Protein AF-A0A1E1W1R0-F1 (afdb_monomer_lite)

Secondary structure (DSSP, 8-state):
-----------TT--HHHHHHHHHHHHHHHHHHH---HHHHHHHHHHHHHHHHHHHHHHHHHHHHHHHTSS-HHHHHHHHHHHHHTTS---------EEETTEEE-SS----

pLDDT: mean 80.45, std 17.27, range [37.25, 97.12]

Radius of gyration: 24.6 Å; chains: 1; bounding box: 54×44×67 Å

Organism: Pectinophora gossypiella (NCBI:txid13191)

Structure (mmCIF, N/CA/C/O backbone):
data_AF-A0A1E1W1R0-F1
#
_entry.id   AF-A0A1E1W1R0-F1
#
loop_
_atom_site.group_PDB
_atom_site.id
_atom_site.type_symbol
_atom_site.label_atom_id
_atom_site.label_alt_id
_atom_site.label_comp_id
_atom_site.label_asym_id
_atom_site.label_entity_id
_atom_site.label_seq_id
_atom_site.pdbx_PDB_ins_code
_atom_site.Cartn_x
_atom_site.Cartn_y
_atom_site.Cartn_z
_atom_site.occupancy
_atom_site.B_iso_or_equiv
_atom_site.auth_seq_id
_atom_site.auth_comp_id
_atom_site.auth_asym_id
_atom_site.auth_atom_id
_atom_site.pdbx_PDB_model_num
ATOM 1 N N . VAL A 1 1 ? -23.356 17.085 -29.731 1.00 47.75 1 VAL A N 1
ATOM 2 C CA . VAL A 1 1 ? -21.964 17.151 -29.213 1.00 47.75 1 VAL A CA 1
ATOM 3 C C . VAL A 1 1 ? -21.647 15.863 -28.453 1.00 47.75 1 VAL A C 1
ATOM 5 O O . VAL A 1 1 ? -22.303 15.592 -27.458 1.00 47.75 1 VAL A O 1
ATOM 8 N N . LYS A 1 2 ? -20.712 15.019 -28.924 1.00 45.69 2 LYS A N 1
ATOM 9 C CA . LYS A 1 2 ? -20.295 13.795 -28.205 1.00 45.69 2 LYS A CA 1
ATOM 10 C C . LYS A 1 2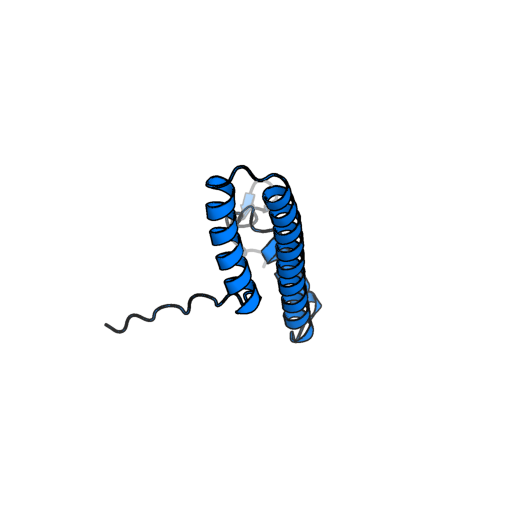 ? -19.177 14.143 -27.219 1.00 45.69 2 LYS A C 1
ATOM 12 O O . LYS A 1 2 ? -18.035 14.337 -27.626 1.00 45.69 2 LYS A O 1
ATOM 17 N N . ILE A 1 3 ? -19.493 14.221 -25.929 1.00 56.38 3 ILE A N 1
ATOM 18 C CA . ILE A 1 3 ? -18.500 14.461 -24.875 1.00 56.38 3 ILE A CA 1
ATOM 19 C C . ILE A 1 3 ? -17.728 13.152 -24.641 1.00 56.38 3 ILE A C 1
ATOM 21 O O . ILE A 1 3 ? -18.247 12.206 -24.051 1.00 56.38 3 ILE A O 1
ATOM 25 N N . LYS A 1 4 ? -16.480 13.070 -25.121 1.00 52.12 4 LYS A N 1
ATOM 26 C CA . LYS A 1 4 ? -15.562 11.971 -24.780 1.00 52.12 4 LYS A CA 1
ATOM 27 C C . LYS A 1 4 ? -15.073 12.167 -23.346 1.00 52.12 4 LYS A C 1
ATOM 29 O O . LYS A 1 4 ? -14.102 12.879 -23.101 1.00 52.12 4 LYS A O 1
ATOM 34 N N . ILE A 1 5 ? -15.739 11.526 -22.391 1.00 60.41 5 ILE A N 1
ATOM 35 C CA . ILE A 1 5 ? -15.265 11.460 -21.007 1.00 60.41 5 ILE A CA 1
ATOM 36 C C . ILE A 1 5 ? -13.972 10.635 -21.011 1.00 60.41 5 ILE A C 1
ATOM 38 O O . ILE A 1 5 ? -13.990 9.436 -21.293 1.00 60.41 5 ILE A O 1
ATOM 42 N N . LYS A 1 6 ? -12.831 11.282 -20.743 1.00 52.94 6 LYS A N 1
ATOM 43 C CA . LYS A 1 6 ? -11.533 10.604 -20.593 1.00 52.94 6 LYS A CA 1
ATOM 44 C C . LYS A 1 6 ? -11.700 9.513 -19.524 1.00 52.94 6 LYS A C 1
ATOM 46 O O . LYS A 1 6 ? -12.133 9.847 -18.418 1.00 52.94 6 LYS A O 1
ATOM 51 N N . PRO A 1 7 ? -11.390 8.232 -19.802 1.00 49.19 7 PRO A N 1
ATOM 52 C CA . PRO A 1 7 ? -11.559 7.185 -18.809 1.00 49.19 7 PRO A CA 1
ATOM 53 C C . PRO A 1 7 ? -10.701 7.542 -17.600 1.00 49.19 7 PRO A C 1
ATOM 55 O O . PRO A 1 7 ? -9.484 7.698 -17.709 1.00 49.19 7 PRO A O 1
ATOM 58 N N . PHE A 1 8 ? -11.351 7.723 -16.450 1.00 51.97 8 PHE A N 1
ATOM 59 C CA . PHE A 1 8 ? -10.669 7.979 -15.192 1.00 51.97 8 PHE A CA 1
ATOM 60 C C . PHE A 1 8 ? -9.664 6.847 -15.002 1.00 51.97 8 PHE A C 1
ATOM 62 O O . PHE A 1 8 ? -10.075 5.690 -14.892 1.00 51.97 8 PHE A O 1
ATOM 69 N N . ASN A 1 9 ? -8.366 7.165 -15.059 1.00 55.69 9 ASN A N 1
ATOM 70 C CA . ASN A 1 9 ? -7.282 6.186 -15.034 1.00 55.69 9 ASN A CA 1
ATOM 71 C C . ASN A 1 9 ? -7.511 5.241 -13.848 1.00 55.69 9 ASN A C 1
ATOM 73 O O . ASN A 1 9 ? -7.300 5.613 -12.688 1.00 55.69 9 ASN A O 1
ATOM 77 N N . LYS A 1 10 ? -8.036 4.038 -14.122 1.00 62.16 10 LYS A N 1
ATOM 78 C CA . LYS A 1 10 ? -8.414 3.096 -13.070 1.00 62.16 10 LYS A CA 1
ATOM 79 C C . LYS A 1 10 ? -7.119 2.728 -12.362 1.00 62.16 10 LYS A C 1
ATOM 81 O O . LYS A 1 10 ? -6.238 2.110 -12.957 1.00 62.16 10 LYS A O 1
ATOM 86 N N . LYS A 1 11 ? -6.988 3.144 -11.096 1.00 69.69 11 LYS A N 1
ATOM 87 C CA . LYS A 1 11 ? -5.854 2.781 -10.239 1.00 69.69 11 LYS A CA 1
ATOM 88 C C . LYS A 1 11 ? -5.825 1.261 -10.159 1.00 69.69 11 LYS A C 1
ATOM 90 O O . LYS A 1 11 ? -6.605 0.656 -9.437 1.00 69.69 11 LYS A O 1
ATOM 95 N N . THR A 1 12 ? -4.956 0.654 -10.943 1.00 78.12 12 THR A N 1
ATOM 96 C CA . THR A 1 12 ? -4.958 -0.786 -11.218 1.00 78.12 12 THR A CA 1
ATOM 97 C C . THR A 1 12 ? -4.470 -1.590 -10.004 1.00 78.12 12 THR A C 1
ATOM 99 O O . THR A 1 12 ? -4.854 -2.741 -9.843 1.00 78.12 12 THR A O 1
ATOM 102 N N . TRP A 1 13 ? -3.736 -0.960 -9.075 1.00 87.94 13 TRP A N 1
ATOM 103 C CA . TRP A 1 13 ? -3.406 -1.502 -7.747 1.00 87.94 13 TRP A CA 1
ATOM 104 C C . TRP A 1 13 ? -4.583 -1.489 -6.756 1.00 87.94 13 TRP A C 1
ATOM 106 O O . TRP A 1 13 ? -4.496 -2.105 -5.691 1.00 87.94 13 TRP A O 1
ATOM 116 N N . LEU A 1 14 ? -5.664 -0.753 -7.039 1.00 90.75 14 LEU A N 1
ATOM 117 C CA . LEU A 1 14 ? -6.789 -0.590 -6.120 1.00 90.75 14 LEU A CA 1
ATOM 118 C C . LEU A 1 14 ? -7.805 -1.724 -6.309 1.00 90.75 14 LEU A C 1
ATOM 120 O O . LEU A 1 14 ? -8.796 -1.587 -7.029 1.00 90.75 14 LEU A O 1
ATOM 124 N N . THR A 1 15 ? -7.554 -2.839 -5.628 1.00 91.62 15 THR A N 1
ATOM 125 C CA . THR A 1 15 ? -8.427 -4.019 -5.640 1.00 91.62 15 THR A CA 1
ATOM 126 C C . THR A 1 15 ? -9.715 -3.794 -4.844 1.00 91.62 15 THR A C 1
ATOM 128 O O . THR A 1 15 ? -9.789 -2.909 -3.986 1.00 91.62 15 THR A O 1
ATOM 131 N N . THR A 1 16 ? -10.737 -4.620 -5.097 1.00 92.94 16 THR A N 1
ATOM 132 C CA . THR A 1 16 ? -11.990 -4.625 -4.321 1.00 92.94 16 THR A CA 1
ATOM 133 C C . THR A 1 16 ? -11.720 -4.833 -2.833 1.00 92.94 16 THR A C 1
ATOM 135 O O . THR A 1 16 ? -12.236 -4.071 -2.023 1.00 92.94 16 THR A O 1
ATOM 138 N N . GLY A 1 17 ? -10.824 -5.762 -2.480 1.00 93.50 17 GLY A N 1
ATOM 139 C CA . GLY A 1 17 ? -10.415 -5.991 -1.092 1.00 93.50 17 GLY A CA 1
ATOM 140 C C . GLY A 1 17 ? -9.862 -4.731 -0.426 1.00 93.50 17 GLY A C 1
ATOM 141 O O . GLY A 1 17 ? -10.344 -4.341 0.629 1.00 93.50 17 GLY A O 1
ATOM 142 N N . ILE A 1 18 ? -8.940 -4.012 -1.081 1.00 94.69 18 ILE A N 1
ATOM 143 C CA . ILE A 1 18 ? -8.394 -2.755 -0.540 1.00 94.69 18 ILE A CA 1
ATOM 144 C C . ILE A 1 18 ? -9.493 -1.693 -0.388 1.00 94.69 18 ILE A C 1
ATOM 146 O O . ILE A 1 18 ? -9.509 -0.972 0.610 1.00 94.69 18 ILE A O 1
ATOM 150 N N . LYS A 1 19 ? -10.432 -1.588 -1.340 1.00 95.31 19 LYS A N 1
ATOM 151 C CA . LYS A 1 19 ? -11.573 -0.660 -1.226 1.00 95.31 19 LYS A CA 1
ATOM 152 C C . LYS A 1 19 ? -12.437 -0.992 -0.011 1.00 95.31 19 LYS A C 1
ATOM 154 O O . LYS A 1 19 ? -12.753 -0.088 0.762 1.00 95.31 19 LYS A O 1
ATOM 159 N N . THR A 1 20 ? -12.782 -2.264 0.172 1.00 96.12 20 THR A N 1
ATOM 160 C CA . THR A 1 20 ? -13.548 -2.744 1.326 1.00 96.12 20 THR A CA 1
ATOM 161 C C . THR A 1 20 ? -12.795 -2.474 2.623 1.00 96.12 20 THR A C 1
ATOM 163 O O . THR A 1 20 ? -13.349 -1.863 3.530 1.00 96.12 20 THR A O 1
ATOM 166 N N . SER A 1 21 ? -11.500 -2.788 2.691 1.00 96.12 21 SER A N 1
ATOM 167 C CA . SER A 1 21 ? -10.687 -2.519 3.877 1.00 96.12 21 SER A CA 1
ATOM 168 C C . SER A 1 21 ? -10.606 -1.029 4.221 1.00 96.12 21 SER A C 1
ATOM 170 O O . SER A 1 21 ? -10.663 -0.670 5.398 1.00 96.12 21 SER A O 1
ATOM 172 N N . CYS A 1 22 ? -10.513 -0.145 3.222 1.00 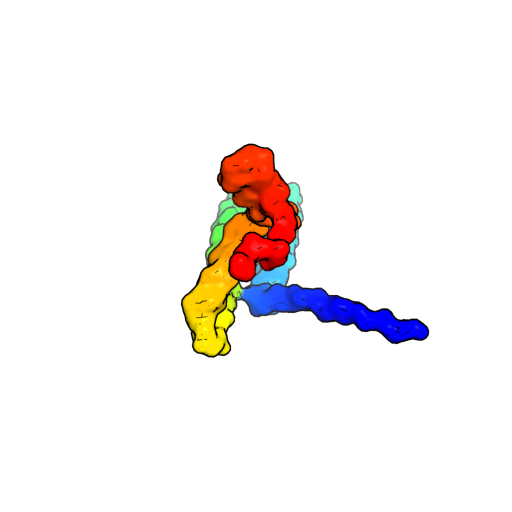94.75 22 CYS A N 1
ATOM 173 C CA . CYS A 1 22 ? -10.559 1.305 3.425 1.00 94.75 22 CYS A CA 1
ATOM 174 C C . CYS A 1 22 ? -11.927 1.779 3.942 1.00 94.75 22 CYS A C 1
ATOM 176 O O . CYS A 1 22 ? -11.975 2.637 4.825 1.00 94.75 22 CYS A O 1
ATOM 178 N N . ARG A 1 23 ? -13.033 1.215 3.436 1.00 95.81 23 ARG A N 1
ATOM 179 C CA . ARG A 1 23 ? -14.385 1.490 3.955 1.00 95.81 23 ARG A CA 1
ATOM 180 C C . ARG A 1 23 ? -14.512 1.039 5.409 1.00 95.81 23 ARG A C 1
ATOM 182 O O . ARG A 1 23 ? -14.907 1.840 6.251 1.00 95.81 23 ARG A O 1
ATOM 189 N N . ASN A 1 24 ? -14.074 -0.178 5.717 1.00 95.00 24 ASN A N 1
ATOM 190 C CA . ASN A 1 24 ? -14.093 -0.728 7.071 1.00 95.00 24 ASN A 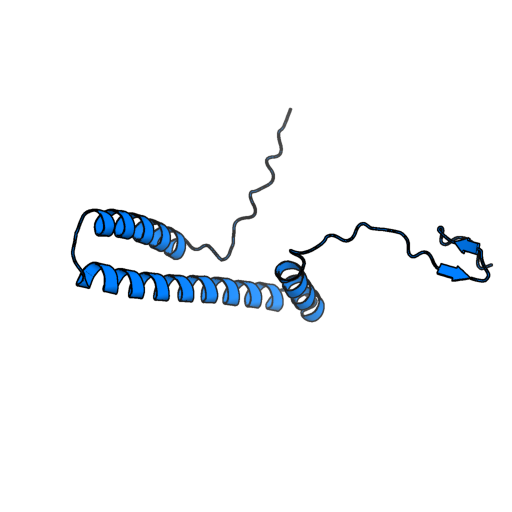CA 1
ATOM 191 C C . ASN A 1 24 ? -13.213 0.089 8.023 1.00 95.00 24 ASN A C 1
ATOM 193 O O . ASN A 1 24 ? -13.640 0.382 9.132 1.00 95.00 24 ASN A O 1
ATOM 197 N N . LYS A 1 25 ? -12.033 0.556 7.577 1.00 94.62 25 LYS A N 1
ATOM 198 C CA . LYS A 1 25 ? -11.186 1.477 8.357 1.00 94.62 25 LYS A CA 1
ATOM 199 C C . LYS A 1 25 ? -11.964 2.730 8.764 1.00 94.62 25 LYS A C 1
ATOM 201 O O . LYS A 1 25 ? -11.865 3.169 9.906 1.00 94.62 25 LYS A O 1
ATOM 206 N N . ARG A 1 26 ? -12.715 3.315 7.824 1.00 94.62 26 ARG A N 1
ATOM 207 C CA . ARG A 1 26 ? -13.514 4.523 8.066 1.00 94.62 26 ARG A CA 1
ATOM 208 C C . ARG A 1 26 ? -14.612 4.260 9.094 1.00 94.62 26 ARG A C 1
ATOM 210 O O . ARG A 1 26 ? -14.751 5.042 10.026 1.00 94.62 26 ARG A O 1
ATOM 217 N N . LEU A 1 27 ? -15.343 3.156 8.946 1.00 93.44 27 LEU A N 1
ATOM 218 C CA . LEU A 1 27 ? -16.380 2.750 9.899 1.00 93.44 27 LEU A CA 1
ATOM 219 C C . LEU A 1 27 ? -15.794 2.507 11.294 1.00 93.44 27 LEU A C 1
ATOM 221 O O . LEU A 1 27 ? -16.294 3.050 12.273 1.00 93.44 27 LEU A O 1
ATOM 225 N N . LEU A 1 28 ? -14.676 1.785 11.374 1.00 92.56 28 LEU A N 1
ATOM 226 C CA . LEU A 1 28 ? -13.996 1.501 12.633 1.00 92.56 28 LEU A CA 1
ATOM 227 C C . LEU A 1 28 ? -13.502 2.780 13.320 1.00 92.56 28 LEU A C 1
ATOM 229 O O . LEU A 1 28 ? -13.595 2.898 14.537 1.00 92.56 28 LEU A O 1
ATOM 233 N N . LYS A 1 29 ? -13.029 3.772 12.554 1.00 92.50 29 LYS A N 1
ATOM 234 C CA . LYS A 1 29 ? -12.635 5.075 13.106 1.00 92.50 29 LYS A CA 1
ATOM 235 C C . LYS A 1 29 ? -13.825 5.835 13.702 1.00 92.50 29 LYS A C 1
ATOM 237 O O . LYS A 1 29 ? -13.676 6.430 14.764 1.00 92.50 29 LYS A O 1
ATOM 242 N N . ILE A 1 30 ? -14.986 5.799 13.046 1.00 92.94 30 ILE A N 1
ATOM 243 C CA . ILE A 1 30 ? -16.224 6.393 13.577 1.00 92.94 30 ILE A CA 1
ATOM 244 C C . ILE A 1 30 ? -16.629 5.689 14.874 1.00 92.94 30 ILE A C 1
ATOM 246 O O . ILE A 1 30 ? -16.947 6.360 15.849 1.00 92.94 30 ILE A O 1
ATOM 250 N N . PHE A 1 31 ? -16.571 4.357 14.899 1.00 90.75 31 PHE A N 1
ATOM 251 C CA . PHE A 1 31 ? -16.917 3.562 16.074 1.00 90.75 31 PHE A CA 1
ATOM 252 C C . PHE A 1 31 ? -15.988 3.861 17.261 1.00 90.75 31 PHE A C 1
ATOM 254 O O . PHE A 1 31 ? -16.458 4.173 18.345 1.00 90.75 31 PHE A O 1
ATOM 261 N N . ILE A 1 32 ? -14.673 3.912 17.033 1.00 92.00 32 ILE A N 1
ATOM 262 C CA . ILE A 1 32 ? -13.683 4.269 18.064 1.00 92.00 32 ILE A CA 1
ATOM 263 C C . ILE A 1 32 ? -13.888 5.670 18.626 1.00 92.00 32 ILE A C 1
ATOM 265 O O . ILE A 1 32 ? -13.655 5.894 19.803 1.00 92.00 32 ILE A O 1
ATOM 269 N N . ASN A 1 33 ? -14.304 6.628 17.802 1.00 88.50 33 ASN A N 1
ATOM 270 C CA . ASN A 1 33 ? -14.562 7.978 18.293 1.00 88.50 33 ASN A CA 1
ATOM 271 C C . ASN A 1 33 ? -15.817 8.047 19.187 1.00 88.50 33 ASN A C 1
ATOM 273 O O . ASN A 1 33 ? -15.962 9.009 19.930 1.00 88.50 33 ASN A O 1
ATOM 277 N N . LYS A 1 34 ? -16.716 7.058 19.107 1.00 90.81 34 LYS A N 1
ATOM 278 C CA . LYS A 1 34 ? -17.934 6.961 19.926 1.00 90.81 34 LYS A CA 1
ATOM 279 C C . LYS A 1 34 ? -17.763 6.091 21.174 1.00 90.81 34 LYS A C 1
ATOM 281 O O . LYS A 1 34 ? -18.668 6.044 21.998 1.00 90.81 34 LYS A O 1
ATOM 286 N N . THR A 1 35 ? -16.649 5.376 21.304 1.00 86.56 35 THR A N 1
ATOM 287 C CA . THR A 1 35 ? -16.436 4.392 22.369 1.00 86.56 35 THR A CA 1
ATOM 288 C C . THR A 1 35 ? -15.085 4.629 23.026 1.00 86.56 35 THR A C 1
ATOM 290 O O . THR A 1 35 ? -14.058 4.583 22.350 1.00 86.56 35 THR A O 1
ATOM 293 N N . ASP A 1 36 ? -15.045 4.799 24.347 1.00 85.75 36 ASP A N 1
ATOM 294 C CA . ASP A 1 36 ? -13.779 4.958 25.071 1.00 85.75 36 ASP A CA 1
ATOM 295 C C . ASP A 1 36 ? -13.139 3.613 25.451 1.00 85.75 36 ASP A C 1
ATOM 297 O O . ASP A 1 36 ? -12.867 3.310 26.606 1.00 85.75 36 ASP A O 1
ATOM 301 N N . ASN A 1 37 ? -12.931 2.753 24.452 1.00 91.12 37 ASN A N 1
ATOM 302 C CA . ASN A 1 37 ? -12.306 1.448 24.648 1.00 91.12 37 ASN A CA 1
ATOM 303 C C . ASN A 1 37 ? -10.859 1.460 24.130 1.00 91.12 37 ASN A C 1
ATOM 305 O O . ASN A 1 37 ? -10.605 1.583 22.927 1.00 91.12 37 ASN A O 1
ATOM 309 N N . GLN A 1 38 ? -9.901 1.302 25.044 1.00 90.88 38 GLN A N 1
ATOM 310 C CA . GLN A 1 38 ? -8.473 1.330 24.727 1.00 90.88 38 GLN A CA 1
ATOM 311 C C . GLN A 1 38 ? -8.018 0.134 23.872 1.00 90.88 38 GLN A C 1
ATOM 313 O O . GLN A 1 38 ? -7.277 0.315 22.904 1.00 90.88 38 GLN A O 1
ATOM 318 N N . VAL A 1 39 ? -8.525 -1.071 24.149 1.00 91.25 39 VAL A N 1
ATOM 319 C CA . VAL A 1 39 ? -8.211 -2.293 23.384 1.00 91.25 39 VAL A CA 1
ATOM 320 C C . VAL A 1 39 ? -8.631 -2.136 21.920 1.00 91.25 39 VAL A C 1
ATOM 322 O O . VAL A 1 39 ? -7.909 -2.500 20.987 1.00 91.25 39 VAL A O 1
ATOM 325 N N . LEU A 1 40 ? -9.787 -1.515 21.690 1.00 90.19 40 LEU A N 1
ATOM 326 C CA . LEU A 1 40 ? -10.287 -1.224 20.352 1.00 90.19 40 LEU A CA 1
ATOM 327 C C . LEU A 1 40 ? -9.388 -0.221 19.603 1.00 90.19 40 LEU A C 1
ATOM 329 O O . LEU A 1 40 ? -9.095 -0.419 18.417 1.00 90.19 40 LEU A O 1
ATOM 333 N N . LYS A 1 41 ? -8.899 0.826 20.286 1.00 91.75 41 LYS A N 1
ATOM 334 C CA . LYS A 1 41 ? -7.944 1.801 19.721 1.00 91.75 41 LYS A CA 1
ATOM 335 C C . LYS A 1 41 ? -6.642 1.115 19.289 1.00 91.75 41 LYS A C 1
ATOM 337 O O . LYS A 1 41 ? -6.118 1.407 18.210 1.00 91.75 41 LYS A O 1
ATOM 342 N N . GLU A 1 42 ? -6.130 0.180 20.084 1.00 93.06 42 GLU A N 1
ATOM 343 C CA . GLU A 1 42 ? -4.927 -0.593 19.753 1.00 93.06 42 GLU A CA 1
ATOM 344 C C . GLU A 1 42 ? -5.132 -1.519 18.553 1.00 93.06 42 GLU A C 1
ATOM 346 O O . GLU A 1 42 ? -4.310 -1.544 17.630 1.00 93.06 42 GLU A O 1
ATOM 351 N N . ASN A 1 43 ? -6.259 -2.230 18.511 1.00 92.06 43 ASN A N 1
ATOM 352 C CA . ASN A 1 43 ? -6.607 -3.094 17.386 1.00 92.06 43 ASN A CA 1
ATOM 353 C C . ASN A 1 43 ? -6.756 -2.303 16.081 1.00 92.06 43 ASN A C 1
ATOM 355 O O . ASN A 1 43 ? -6.286 -2.747 15.031 1.00 92.06 43 ASN A O 1
ATOM 359 N N . TYR A 1 44 ? -7.297 -1.085 16.133 1.00 94.00 44 TYR A N 1
ATOM 360 C CA . TYR A 1 44 ? -7.326 -0.196 14.972 1.00 94.00 44 TYR A CA 1
ATOM 361 C C . TYR A 1 44 ? -5.934 0.213 14.491 1.00 94.00 44 TYR A C 1
ATOM 363 O O . TYR A 1 44 ? -5.693 0.209 13.283 1.00 94.00 44 TYR A O 1
ATOM 371 N N . LYS A 1 45 ? -4.991 0.514 15.396 1.00 93.81 45 LYS A N 1
ATOM 372 C CA . LYS A 1 45 ? -3.599 0.809 15.008 1.00 93.81 45 LYS A CA 1
ATOM 373 C C . LYS A 1 45 ? -2.960 -0.388 14.294 1.00 93.81 45 LYS A C 1
ATOM 375 O O . LYS A 1 45 ? -2.308 -0.210 13.260 1.00 93.81 45 LYS A O 1
ATOM 380 N N . LYS A 1 46 ? -3.182 -1.609 14.798 1.00 95.44 46 LYS A N 1
ATOM 381 C CA . LYS A 1 46 ? -2.719 -2.857 14.158 1.00 95.44 46 LYS A CA 1
ATOM 382 C C . LYS A 1 46 ? -3.340 -3.029 12.769 1.00 95.44 46 LYS A C 1
ATOM 384 O O . LYS A 1 46 ? -2.615 -3.231 11.792 1.00 95.44 46 LYS A O 1
ATOM 389 N N . TYR A 1 47 ? -4.657 -2.865 12.668 1.00 95.62 47 TYR A N 1
ATOM 390 C CA . TYR A 1 47 ? -5.393 -2.943 11.409 1.00 95.62 47 TYR A CA 1
ATOM 391 C C . TYR A 1 47 ? -4.899 -1.912 10.385 1.00 95.62 47 TYR A C 1
ATOM 393 O O . TYR A 1 47 ? -4.636 -2.244 9.229 1.00 95.62 47 TYR A O 1
ATOM 401 N N . GLU A 1 48 ? -4.698 -0.660 10.802 1.00 95.69 48 GLU A N 1
ATOM 402 C CA . GLU A 1 48 ? -4.167 0.390 9.939 1.00 95.69 48 GLU A CA 1
ATOM 403 C C . GLU A 1 48 ? -2.762 0.050 9.425 1.00 95.69 48 GLU A C 1
ATOM 405 O O . GLU A 1 48 ? -2.478 0.243 8.238 1.00 95.69 48 GLU A O 1
ATOM 410 N N . LYS A 1 49 ? -1.883 -0.465 10.293 1.00 96.69 49 LYS A N 1
ATOM 411 C CA . LYS A 1 49 ? -0.528 -0.887 9.915 1.00 96.69 49 LYS A CA 1
ATOM 412 C C . LYS A 1 49 ? -0.570 -2.005 8.872 1.00 96.69 49 LYS A C 1
ATOM 414 O O . LYS A 1 49 ? 0.168 -1.939 7.887 1.00 96.69 49 LYS A O 1
ATOM 419 N N . LEU A 1 50 ? -1.452 -2.988 9.053 1.00 96.69 50 LEU A N 1
ATOM 420 C CA . LEU A 1 50 ? -1.652 -4.072 8.093 1.00 96.69 50 LEU A CA 1
ATOM 421 C C . LEU A 1 50 ? -2.157 -3.536 6.749 1.00 96.69 50 LEU A C 1
ATOM 423 O O . LEU A 1 50 ? -1.541 -3.797 5.720 1.00 96.69 50 LEU A O 1
ATOM 427 N N . LEU A 1 51 ? -3.198 -2.698 6.756 1.00 96.62 51 LEU A N 1
ATOM 428 C CA . LEU A 1 51 ? -3.747 -2.107 5.535 1.00 96.62 51 LEU A CA 1
ATOM 429 C C . LEU A 1 51 ? -2.699 -1.287 4.768 1.00 96.62 51 LEU A C 1
ATOM 431 O O . LEU A 1 51 ? -2.606 -1.392 3.544 1.00 96.62 51 LEU A O 1
ATOM 435 N N . LYS A 1 52 ? -1.872 -0.500 5.471 1.00 96.69 52 LYS A N 1
ATOM 436 C CA . LYS A 1 52 ? -0.754 0.237 4.856 1.00 96.69 52 LYS A CA 1
ATOM 437 C C . LYS A 1 52 ? 0.211 -0.714 4.145 1.00 96.69 52 LYS A C 1
ATOM 439 O O . LYS A 1 52 ? 0.541 -0.474 2.982 1.00 96.69 52 LYS A O 1
ATOM 444 N N . ARG A 1 53 ? 0.612 -1.811 4.798 1.00 97.12 53 ARG A N 1
ATOM 445 C CA . ARG A 1 53 ? 1.488 -2.839 4.206 1.00 97.12 53 ARG A CA 1
ATOM 446 C C . ARG A 1 53 ? 0.856 -3.474 2.968 1.00 97.12 53 ARG A C 1
ATOM 448 O O . ARG A 1 53 ? 1.510 -3.541 1.930 1.00 97.12 53 ARG A O 1
ATOM 455 N N . THR A 1 54 ? -0.422 -3.841 3.030 1.00 95.94 54 THR A N 1
ATOM 456 C CA . THR A 1 54 ? -1.162 -4.416 1.895 1.00 95.94 54 THR A CA 1
ATOM 457 C C . THR A 1 54 ? -1.222 -3.459 0.704 1.00 95.94 54 THR A C 1
ATOM 459 O O . THR A 1 54 ? -0.987 -3.861 -0.436 1.00 95.94 54 THR A O 1
ATOM 462 N N . VAL A 1 55 ? -1.480 -2.170 0.943 1.00 95.56 55 VAL A N 1
ATOM 463 C CA . VAL A 1 55 ? -1.508 -1.148 -0.116 1.00 95.56 55 VAL A CA 1
ATOM 464 C C . VAL A 1 55 ? -0.135 -0.976 -0.769 1.00 95.56 55 VAL A C 1
ATOM 466 O O . VAL A 1 55 ? -0.051 -0.861 -1.994 1.00 95.56 55 VAL A O 1
ATOM 469 N N . ILE A 1 56 ? 0.940 -0.957 0.024 1.00 95.31 56 ILE A N 1
ATOM 470 C CA . ILE A 1 56 ? 2.316 -0.865 -0.485 1.00 95.31 56 ILE A CA 1
ATOM 471 C C . ILE A 1 56 ? 2.650 -2.094 -1.336 1.00 95.31 56 ILE A C 1
ATOM 473 O O . ILE A 1 56 ? 3.114 -1.942 -2.466 1.00 95.31 56 ILE A O 1
ATOM 477 N N . ALA A 1 57 ? 2.353 -3.295 -0.835 1.00 95.44 57 ALA A N 1
ATOM 478 C CA . ALA A 1 57 ? 2.589 -4.546 -1.548 1.00 95.44 57 ALA A CA 1
ATOM 479 C C . ALA A 1 57 ? 1.831 -4.595 -2.884 1.00 95.44 57 ALA A C 1
ATOM 481 O O . ALA A 1 57 ? 2.428 -4.897 -3.916 1.00 95.44 57 ALA A O 1
ATOM 482 N N . SER A 1 58 ? 0.552 -4.204 -2.898 1.00 94.94 58 SER A N 1
ATOM 483 C CA . SER A 1 58 ? -0.249 -4.153 -4.129 1.00 94.94 58 SER A CA 1
ATOM 484 C C . SER A 1 58 ? 0.359 -3.216 -5.179 1.00 94.94 58 SER A C 1
ATOM 486 O O . SER A 1 58 ? 0.530 -3.591 -6.341 1.00 94.94 58 SER A O 1
ATOM 488 N N . LYS A 1 59 ? 0.776 -2.010 -4.767 1.00 92.62 59 LYS A N 1
ATOM 489 C CA . LYS A 1 59 ? 1.468 -1.059 -5.654 1.00 92.62 59 LYS A CA 1
ATOM 490 C C . LYS A 1 59 ? 2.791 -1.624 -6.178 1.00 92.62 59 LYS A C 1
ATOM 492 O O . LYS A 1 59 ? 3.085 -1.462 -7.359 1.00 92.62 59 LYS A O 1
ATOM 497 N N . LYS A 1 60 ? 3.575 -2.296 -5.327 1.00 93.31 60 LYS A N 1
ATOM 498 C CA . LYS A 1 60 ? 4.846 -2.929 -5.713 1.00 93.31 60 LYS A CA 1
ATOM 499 C C . LYS A 1 60 ? 4.622 -4.014 -6.767 1.00 93.31 60 LYS A C 1
ATOM 501 O O . LYS A 1 60 ? 5.255 -3.969 -7.816 1.00 93.31 60 LYS A O 1
ATOM 506 N N . ILE A 1 61 ? 3.686 -4.932 -6.523 1.00 93.81 61 ILE A N 1
ATOM 507 C CA . ILE A 1 61 ? 3.331 -6.004 -7.466 1.00 93.81 61 ILE A CA 1
ATOM 508 C C . ILE A 1 61 ? 2.883 -5.413 -8.800 1.00 93.81 61 ILE A C 1
ATOM 510 O O . ILE A 1 61 ? 3.310 -5.879 -9.854 1.00 93.81 61 ILE A O 1
ATOM 514 N N . GLN A 1 62 ? 2.050 -4.372 -8.772 1.00 91.88 62 GLN A N 1
ATOM 515 C CA . GLN A 1 62 ? 1.638 -3.696 -9.995 1.00 91.88 62 GLN A CA 1
ATOM 516 C C . GLN A 1 62 ? 2.841 -3.138 -10.770 1.00 91.88 62 GLN A C 1
ATOM 518 O O . GLN A 1 62 ? 2.929 -3.345 -11.979 1.00 91.88 62 GLN A O 1
ATOM 523 N N . ASN A 1 63 ? 3.738 -2.418 -10.099 1.00 91.62 63 ASN A N 1
ATOM 524 C CA . ASN A 1 63 ? 4.902 -1.822 -10.748 1.00 91.62 63 ASN A CA 1
ATOM 525 C C . ASN A 1 63 ? 5.797 -2.895 -11.380 1.00 91.62 63 ASN A C 1
ATOM 527 O O . ASN A 1 63 ? 6.183 -2.758 -12.536 1.00 91.62 63 ASN A O 1
ATOM 531 N N . ILE A 1 64 ? 6.042 -3.995 -10.661 1.00 92.81 64 ILE A N 1
ATOM 532 C CA . ILE A 1 64 ? 6.788 -5.152 -11.172 1.00 92.81 64 ILE A CA 1
ATOM 533 C C . ILE A 1 64 ? 6.101 -5.727 -12.415 1.00 92.81 64 ILE A C 1
ATOM 535 O O . ILE A 1 64 ? 6.755 -5.947 -13.430 1.00 92.81 64 ILE A O 1
ATOM 539 N N . LYS A 1 65 ? 4.775 -5.919 -12.377 1.00 92.00 65 LYS A N 1
ATOM 540 C CA . LYS A 1 65 ? 4.006 -6.397 -13.537 1.00 92.00 65 LYS A CA 1
ATOM 541 C C . LYS A 1 65 ? 4.115 -5.448 -14.733 1.00 92.00 65 LYS A C 1
ATOM 543 O O . LYS A 1 65 ? 4.218 -5.926 -15.856 1.00 92.00 65 LYS A O 1
ATOM 548 N N . ARG A 1 66 ? 4.091 -4.129 -14.509 1.00 90.62 66 ARG A N 1
ATOM 549 C CA . ARG A 1 66 ? 4.239 -3.118 -15.570 1.00 90.62 66 ARG A CA 1
ATOM 550 C C . ARG A 1 66 ? 5.625 -3.181 -16.211 1.00 90.62 66 ARG A C 1
ATOM 552 O O . ARG A 1 66 ? 5.705 -3.139 -17.428 1.00 90.62 66 ARG A O 1
ATOM 559 N N . ILE A 1 67 ? 6.681 -3.310 -15.408 1.00 92.31 67 ILE A N 1
ATOM 560 C CA . ILE A 1 67 ? 8.063 -3.408 -15.899 1.00 92.31 67 ILE A CA 1
ATOM 561 C C . ILE A 1 67 ? 8.277 -4.720 -16.663 1.00 92.31 67 ILE A C 1
ATOM 563 O O . ILE A 1 67 ? 8.807 -4.700 -17.764 1.00 92.31 67 ILE A O 1
ATOM 567 N N . ARG A 1 68 ? 7.808 -5.852 -16.120 1.00 92.94 68 ARG A N 1
ATOM 568 C CA . ARG A 1 68 ? 7.980 -7.177 -16.740 1.00 92.94 68 ARG A CA 1
ATOM 569 C C . ARG A 1 68 ? 7.247 -7.325 -18.077 1.00 92.94 68 ARG A C 1
ATOM 571 O O . ARG A 1 68 ? 7.664 -8.123 -18.901 1.00 92.94 68 ARG A O 1
ATOM 578 N N . LYS A 1 69 ? 6.143 -6.598 -18.269 1.00 92.19 69 LYS A N 1
ATOM 579 C CA . LYS A 1 69 ? 5.367 -6.591 -19.520 1.00 92.19 69 LYS A CA 1
ATOM 580 C C . LYS A 1 69 ? 5.865 -5.569 -20.547 1.00 92.19 69 LYS A C 1
ATOM 582 O O . LYS A 1 69 ? 5.256 -5.467 -21.602 1.00 92.19 69 LYS A O 1
ATOM 587 N N . ALA A 1 70 ? 6.869 -4.760 -20.217 1.00 91.50 70 ALA A N 1
ATOM 588 C CA . ALA A 1 70 ? 7.357 -3.730 -21.120 1.00 91.50 70 ALA A CA 1
ATOM 589 C C . ALA A 1 70 ? 8.405 -4.298 -22.080 1.00 91.50 70 ALA A C 1
ATOM 591 O O . ALA A 1 70 ? 9.305 -5.012 -21.644 1.00 91.50 70 ALA A O 1
ATOM 592 N N . ASP A 1 71 ? 8.346 -3.876 -23.342 1.00 93.44 71 ASP A N 1
ATOM 593 C CA . ASP A 1 71 ? 9.331 -4.252 -24.366 1.00 93.44 71 ASP A CA 1
ATOM 594 C C . ASP A 1 71 ? 10.746 -3.774 -24.005 1.00 93.44 71 ASP A C 1
ATOM 596 O O . ASP A 1 71 ? 11.740 -4.418 -24.320 1.00 93.44 71 ASP A O 1
ATOM 600 N N . ASN A 1 72 ? 10.843 -2.646 -23.289 1.00 94.12 72 ASN A N 1
ATOM 601 C CA . ASN A 1 72 ? 12.097 -2.126 -22.755 1.00 94.12 72 ASN A CA 1
ATOM 602 C C . ASN A 1 72 ? 11.997 -1.900 -21.238 1.00 94.12 72 ASN A C 1
ATOM 604 O O . ASN A 1 72 ? 11.458 -0.894 -20.760 1.00 94.12 72 ASN A O 1
ATOM 608 N N . ILE A 1 73 ? 12.568 -2.843 -20.486 1.00 93.50 73 ILE A N 1
ATOM 609 C CA . ILE A 1 73 ? 12.593 -2.877 -19.016 1.00 93.50 73 ILE A CA 1
ATOM 610 C C . ILE A 1 73 ? 13.271 -1.629 -18.436 1.00 93.50 73 ILE A C 1
ATOM 612 O O . ILE A 1 73 ? 12.760 -1.030 -17.485 1.00 93.50 73 ILE A O 1
ATOM 616 N N . MET A 1 74 ? 14.399 -1.212 -19.017 1.00 92.31 74 MET A N 1
ATOM 617 C CA . MET A 1 74 ? 15.182 -0.067 -18.549 1.00 92.31 74 MET A CA 1
ATOM 618 C C . MET A 1 74 ? 14.375 1.229 -18.677 1.00 92.31 74 MET A C 1
ATOM 620 O O . MET A 1 74 ? 14.197 1.962 -17.703 1.00 92.31 74 MET A O 1
ATOM 624 N N . LYS A 1 75 ? 13.793 1.471 -19.857 1.00 91.38 75 LYS A N 1
ATOM 625 C CA . LYS A 1 75 ? 12.948 2.642 -20.123 1.00 91.38 75 LYS A CA 1
ATOM 626 C C . LYS A 1 75 ? 11.713 2.662 -19.223 1.00 91.38 75 LYS A C 1
ATOM 628 O O . LYS A 1 75 ? 11.381 3.709 -18.670 1.00 91.38 75 LYS A O 1
ATOM 633 N N . ALA A 1 76 ? 11.051 1.520 -19.033 1.00 91.62 76 ALA A N 1
ATOM 634 C CA . ALA A 1 76 ? 9.889 1.411 -18.151 1.00 91.62 76 ALA A CA 1
ATOM 635 C C . ALA A 1 76 ? 10.238 1.683 -16.678 1.00 91.62 76 ALA A C 1
ATOM 637 O O . ALA A 1 76 ? 9.468 2.334 -15.968 1.00 91.62 76 ALA A O 1
ATOM 638 N N . THR A 1 77 ? 11.410 1.230 -16.231 1.00 92.38 77 THR A N 1
ATOM 639 C CA . THR A 1 77 ? 11.914 1.461 -14.872 1.00 92.38 77 THR A CA 1
ATOM 640 C C . THR A 1 77 ? 12.235 2.936 -14.649 1.00 92.38 77 THR A C 1
ATOM 642 O O . THR A 1 77 ? 11.716 3.531 -13.705 1.00 92.38 77 THR A O 1
ATOM 645 N N . TRP A 1 78 ? 12.992 3.568 -15.553 1.00 91.69 78 TRP A N 1
ATOM 646 C CA . TRP A 1 78 ? 13.277 5.005 -15.485 1.00 91.69 78 TRP A CA 1
ATOM 647 C C . TRP A 1 78 ? 12.015 5.857 -15.569 1.00 91.69 78 TRP A C 1
ATOM 649 O O . TRP A 1 78 ? 11.881 6.830 -14.830 1.00 91.69 78 TRP A O 1
ATOM 659 N N . HIS A 1 79 ? 11.049 5.468 -16.403 1.00 90.12 79 HIS A N 1
ATOM 660 C CA . HIS A 1 79 ? 9.749 6.129 -16.460 1.00 90.12 79 HIS A CA 1
ATOM 661 C C . HIS A 1 79 ? 9.009 6.040 -15.120 1.00 90.12 79 HIS A C 1
ATOM 663 O O . HIS A 1 79 ? 8.453 7.032 -14.657 1.00 90.12 79 HIS A O 1
ATOM 669 N N . LEU A 1 80 ? 9.011 4.872 -14.471 1.00 90.12 80 LEU A N 1
ATOM 670 C CA . LEU A 1 80 ? 8.401 4.697 -13.154 1.00 90.12 80 LEU A CA 1
ATOM 671 C C . LEU A 1 80 ? 9.106 5.540 -12.082 1.00 90.12 80 LEU A C 1
ATOM 673 O O . LEU A 1 80 ? 8.428 6.164 -11.268 1.00 90.12 80 LEU A O 1
ATOM 677 N N . ILE A 1 81 ? 10.441 5.568 -12.074 1.00 89.94 81 ILE A N 1
ATOM 678 C CA . ILE A 1 81 ? 11.225 6.408 -11.156 1.00 89.94 81 ILE A CA 1
ATOM 679 C C . ILE A 1 81 ? 10.857 7.875 -11.382 1.00 89.94 81 ILE A C 1
ATOM 681 O O . ILE A 1 81 ? 10.476 8.563 -10.439 1.00 89.94 81 ILE A O 1
ATOM 685 N N . LYS A 1 82 ? 10.839 8.325 -12.640 1.00 88.31 82 LYS A N 1
ATOM 686 C CA . LYS A 1 82 ? 10.425 9.679 -13.015 1.00 88.31 82 LYS A CA 1
ATOM 687 C C . LYS A 1 82 ? 8.999 9.992 -12.550 1.00 88.31 82 LYS A C 1
ATOM 689 O O . LYS A 1 82 ? 8.796 11.023 -11.928 1.00 88.31 82 LYS A O 1
ATOM 694 N N . GLU A 1 83 ? 8.023 9.100 -12.743 1.00 86.50 83 GLU A N 1
ATOM 695 C CA . GLU A 1 83 ? 6.645 9.271 -12.236 1.00 86.50 83 GLU A CA 1
ATOM 696 C C . GLU A 1 83 ? 6.579 9.449 -10.703 1.00 86.50 83 GLU A C 1
ATOM 698 O O . GLU A 1 83 ? 5.647 10.074 -10.187 1.00 86.50 83 GLU A O 1
ATOM 703 N N . LYS A 1 84 ? 7.519 8.860 -9.950 1.00 84.25 84 LYS A N 1
ATOM 704 C CA . LYS A 1 84 ? 7.566 8.952 -8.482 1.00 84.25 84 LYS A CA 1
ATOM 705 C C . LYS A 1 84 ? 8.322 10.180 -7.989 1.00 84.25 84 LYS A C 1
ATOM 707 O O . LYS A 1 84 ? 7.895 10.757 -6.991 1.00 84.25 84 LYS A O 1
ATOM 712 N N . THR A 1 85 ? 9.387 10.565 -8.683 1.00 84.19 85 THR A N 1
ATOM 713 C CA . THR A 1 85 ? 10.307 11.631 -8.270 1.00 84.19 85 THR A CA 1
ATOM 714 C C . THR A 1 85 ? 9.923 12.995 -8.863 1.00 84.19 85 THR A C 1
ATOM 716 O O . THR A 1 85 ? 9.949 13.990 -8.146 1.00 84.19 85 THR A O 1
ATOM 719 N N . ASN A 1 86 ? 9.438 13.064 -10.112 1.00 65.81 86 ASN A N 1
ATOM 720 C CA . ASN A 1 86 ? 9.079 14.318 -10.810 1.00 65.81 86 ASN A CA 1
ATOM 721 C C . ASN A 1 86 ? 7.722 14.916 -10.398 1.00 65.81 86 ASN A C 1
ATOM 723 O O . ASN A 1 86 ? 7.106 15.658 -11.158 1.00 65.81 86 ASN A O 1
ATOM 727 N N . LYS A 1 87 ? 7.238 14.652 -9.182 1.00 57.00 87 LYS A N 1
ATOM 728 C CA . LYS A 1 87 ? 6.165 15.487 -8.614 1.00 57.00 87 LYS A CA 1
ATOM 729 C C . LYS A 1 87 ? 6.645 16.889 -8.231 1.00 57.00 87 LYS A C 1
ATOM 731 O O . LYS A 1 87 ? 5.824 17.724 -7.871 1.00 57.00 87 LYS A O 1
ATOM 736 N N . LEU A 1 88 ? 7.948 17.140 -8.312 1.00 56.22 88 LEU A N 1
ATOM 737 C CA . LEU A 1 88 ? 8.558 18.435 -8.082 1.00 56.22 88 LEU A CA 1
ATOM 738 C C . LEU A 1 88 ? 9.149 18.914 -9.412 1.00 56.22 88 LEU A C 1
ATOM 740 O O . LEU A 1 88 ? 10.115 18.344 -9.905 1.00 56.22 88 LEU A O 1
ATOM 744 N N . GLN A 1 89 ? 8.536 19.964 -9.958 1.00 58.50 89 GLN A N 1
ATOM 745 C CA . GLN A 1 89 ? 9.030 20.799 -11.055 1.00 58.50 89 GLN A CA 1
ATOM 746 C C . GLN A 1 89 ? 8.985 20.168 -12.457 1.00 58.50 89 GLN A C 1
ATOM 748 O O . GLN A 1 89 ? 9.941 19.568 -12.951 1.00 58.50 89 GLN A O 1
ATOM 753 N N . GLU A 1 90 ? 7.888 20.436 -13.172 1.00 59.66 90 GLU A N 1
ATOM 754 C CA . GLU A 1 90 ? 8.022 20.706 -14.603 1.00 59.66 90 GLU A CA 1
ATOM 755 C C . GLU A 1 90 ? 8.903 21.951 -14.720 1.00 59.66 90 GLU A C 1
ATOM 757 O O . GLU A 1 90 ? 8.444 23.071 -14.509 1.00 59.66 90 GLU A O 1
ATOM 762 N N . LYS A 1 91 ? 10.204 21.762 -14.970 1.00 61.78 91 LYS A N 1
ATOM 763 C CA . LYS A 1 91 ? 11.024 22.885 -15.416 1.00 61.78 91 LYS A CA 1
ATOM 764 C C . LYS A 1 91 ? 10.386 23.391 -16.714 1.00 61.78 91 LYS A C 1
ATOM 766 O O . LYS A 1 91 ? 10.083 22.552 -17.574 1.00 61.78 91 LYS A O 1
ATOM 771 N N . PRO A 1 92 ? 10.148 24.706 -16.863 1.00 64.06 92 PRO A N 1
ATOM 772 C CA . PRO A 1 92 ? 9.701 25.240 -18.137 1.00 64.06 92 PRO A CA 1
ATOM 773 C C . PRO A 1 92 ? 10.677 24.763 -19.212 1.00 64.06 92 PRO A C 1
ATOM 775 O O . PRO A 1 92 ? 11.883 24.683 -18.971 1.00 64.06 92 PRO A O 1
ATOM 778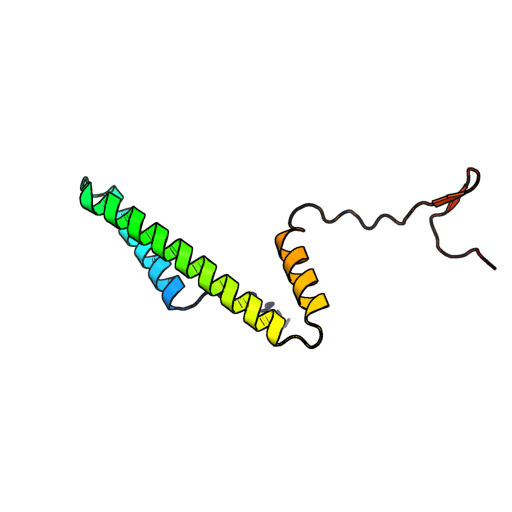 N N . LYS A 1 93 ? 10.149 24.387 -20.380 1.00 63.44 93 LYS A N 1
ATOM 779 C CA . LYS A 1 93 ? 10.965 24.086 -21.559 1.00 63.44 93 LYS A CA 1
ATOM 780 C C . LYS A 1 93 ? 11.602 25.394 -22.029 1.00 63.44 93 LYS A C 1
ATOM 782 O O . LYS A 1 93 ? 11.127 26.009 -22.972 1.00 63.44 93 LYS A O 1
ATOM 787 N N . THR A 1 94 ? 12.613 25.864 -21.318 1.00 65.50 94 THR A N 1
ATOM 788 C CA . THR A 1 94 ? 13.475 26.932 -21.799 1.00 65.50 94 THR A CA 1
ATOM 789 C C . THR A 1 94 ? 14.481 26.288 -22.731 1.00 65.50 94 THR A C 1
ATOM 791 O O . THR A 1 94 ? 15.098 25.280 -22.372 1.00 65.50 94 THR A O 1
ATOM 794 N N . ASN A 1 95 ? 14.626 26.853 -23.923 1.00 67.50 95 ASN A N 1
ATOM 795 C CA . ASN A 1 95 ? 15.717 26.499 -24.815 1.00 67.50 95 ASN A CA 1
ATOM 796 C C . ASN A 1 95 ? 17.048 26.635 -24.064 1.00 67.50 95 ASN A C 1
ATOM 798 O O . ASN A 1 95 ? 17.211 27.495 -23.191 1.00 67.50 95 ASN A O 1
ATOM 802 N N . ILE A 1 96 ? 17.986 25.744 -24.368 1.00 65.94 96 ILE A N 1
ATOM 803 C CA . ILE A 1 96 ? 19.335 25.801 -23.814 1.00 65.94 96 ILE A CA 1
ATOM 804 C C . ILE A 1 96 ? 20.014 27.006 -24.466 1.00 65.94 96 ILE A C 1
ATOM 806 O O . ILE A 1 96 ? 20.304 26.971 -25.656 1.00 65.94 96 ILE A O 1
ATOM 810 N N . LYS A 1 97 ? 20.238 28.071 -23.695 1.00 60.34 97 LYS A N 1
ATOM 811 C CA . LYS A 1 97 ? 20.996 29.244 -24.138 1.00 60.34 97 LYS A CA 1
ATOM 812 C C . LYS A 1 97 ? 22.479 28.921 -24.007 1.00 60.34 97 LYS A C 1
ATOM 814 O O . LYS A 1 97 ? 22.984 28.803 -22.892 1.00 60.34 97 LYS A O 1
ATOM 819 N N . ILE A 1 98 ? 23.149 28.722 -25.134 1.00 62.78 98 ILE A N 1
ATOM 820 C CA . ILE A 1 98 ? 24.598 28.510 -25.190 1.00 62.78 98 ILE A CA 1
ATOM 821 C C . ILE A 1 98 ? 25.225 29.892 -25.393 1.00 62.78 98 ILE A C 1
ATOM 823 O O . ILE A 1 98 ? 24.863 30.586 -26.340 1.00 62.78 98 ILE A O 1
ATOM 827 N N . ASN A 1 99 ? 26.104 30.314 -24.481 1.00 55.66 99 ASN A N 1
ATOM 828 C CA . ASN A 1 99 ? 26.870 31.550 -24.635 1.00 55.66 99 ASN A CA 1
ATOM 829 C C . ASN A 1 99 ? 28.184 31.202 -25.338 1.00 55.66 99 ASN A C 1
ATOM 831 O O . ASN A 1 99 ? 29.044 30.554 -24.741 1.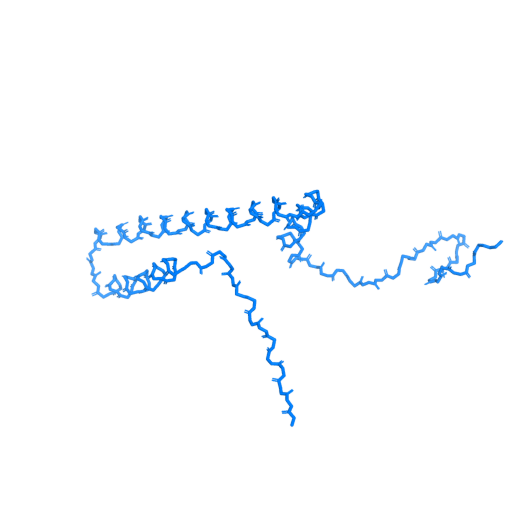00 55.66 99 ASN A O 1
ATOM 835 N N . LEU A 1 100 ? 28.289 31.585 -26.606 1.00 55.06 100 LEU A N 1
ATOM 836 C CA . LEU A 1 100 ? 29.523 31.534 -27.374 1.00 55.06 100 LEU A CA 1
ATOM 837 C C . LEU A 1 100 ? 29.887 32.988 -27.682 1.00 55.06 100 LEU A C 1
ATOM 839 O O . LEU A 1 100 ? 29.100 33.689 -28.315 1.00 55.06 100 LEU A O 1
ATOM 843 N N . ASP A 1 101 ? 31.024 33.451 -27.165 1.00 54.69 101 ASP A N 1
ATOM 844 C CA . ASP A 1 101 ? 31.621 34.756 -27.478 1.00 54.69 101 ASP A CA 1
ATOM 845 C C . ASP A 1 101 ? 30.622 35.931 -27.496 1.00 54.69 101 ASP A C 1
ATOM 847 O O . ASP A 1 101 ? 30.442 36.620 -28.500 1.00 54.69 101 ASP A O 1
ATOM 851 N N . ASN A 1 102 ? 29.947 36.150 -26.360 1.00 58.09 102 ASN A N 1
ATOM 852 C CA . ASN A 1 102 ? 28.982 37.233 -26.111 1.00 58.09 102 ASN A CA 1
ATOM 853 C C . ASN A 1 102 ? 27.699 37.219 -26.963 1.00 58.09 102 ASN A C 1
ATOM 855 O O . ASN A 1 102 ? 26.899 38.150 -26.856 1.00 58.09 102 ASN A O 1
ATOM 859 N N . ASN A 1 103 ? 27.442 36.165 -27.741 1.00 58.78 103 ASN A N 1
ATOM 860 C CA . ASN A 1 103 ? 26.212 36.026 -28.516 1.00 58.78 103 ASN A CA 1
ATOM 861 C C . ASN A 1 103 ? 25.296 34.943 -27.926 1.00 58.78 103 ASN A C 1
ATOM 863 O O . ASN A 1 103 ? 25.685 33.793 -27.717 1.00 58.78 103 ASN A O 1
ATOM 867 N N . LEU A 1 104 ? 24.047 35.328 -27.644 1.00 54.91 104 LEU A N 1
ATOM 868 C CA . LEU A 1 104 ? 23.001 34.443 -27.127 1.00 54.91 104 LEU A CA 1
ATOM 869 C C . LEU A 1 104 ? 22.315 33.715 -28.289 1.00 54.91 104 LEU A C 1
ATOM 871 O O . LEU A 1 104 ? 21.474 34.289 -28.979 1.00 54.91 104 LEU A O 1
ATOM 875 N N . LEU A 1 105 ? 22.639 32.438 -28.485 1.00 59.66 105 LEU A N 1
ATOM 876 C CA . LEU A 1 105 ? 21.981 31.602 -29.490 1.00 59.66 105 LEU A CA 1
ATOM 877 C C . LEU A 1 105 ? 20.763 30.896 -28.869 1.00 59.66 105 LEU A C 1
ATOM 879 O O . LEU A 1 105 ? 20.905 30.067 -27.970 1.00 59.66 105 LEU A O 1
ATOM 883 N N . ASP A 1 106 ? 19.559 31.248 -29.337 1.00 57.38 106 ASP A N 1
ATOM 884 C CA . ASP A 1 106 ? 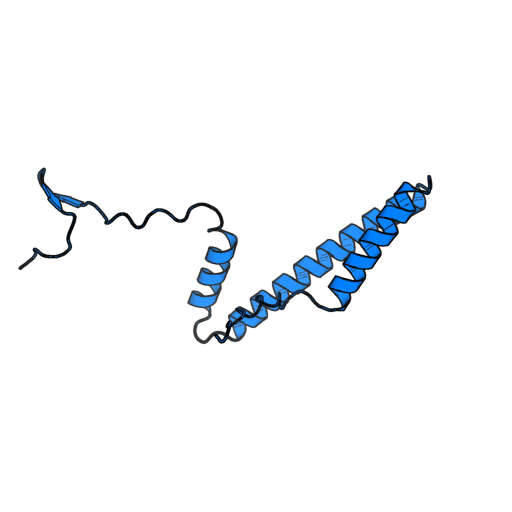18.264 30.695 -28.874 1.00 57.38 106 ASP A CA 1
ATOM 885 C C . ASP A 1 106 ? 17.606 29.758 -29.922 1.00 57.38 106 ASP A C 1
ATOM 887 O O . ASP A 1 106 ? 16.552 29.164 -29.685 1.00 57.38 106 ASP A O 1
ATOM 891 N N . HIS A 1 107 ? 18.233 29.572 -31.094 1.00 54.97 107 HIS A N 1
ATOM 892 C CA . HIS A 1 107 ? 17.705 28.748 -32.189 1.00 54.97 107 HIS A CA 1
ATOM 893 C C . HIS A 1 107 ? 18.775 27.822 -32.803 1.00 54.97 107 HIS A C 1
ATOM 895 O O . HIS A 1 107 ? 19.870 28.288 -33.109 1.00 54.97 107 HIS A O 1
ATOM 901 N N . PRO A 1 108 ? 18.483 26.522 -33.034 1.00 58.22 108 PRO A N 1
ATOM 902 C CA . PRO A 1 108 ? 19.454 25.537 -33.531 1.00 58.22 108 PRO A CA 1
ATOM 903 C C . PRO A 1 108 ? 19.701 25.606 -35.054 1.00 58.22 108 PRO A C 1
ATOM 905 O O . PRO A 1 108 ? 19.819 24.577 -35.712 1.00 58.22 108 PRO A O 1
ATOM 908 N N . LEU A 1 109 ? 19.773 26.802 -35.638 1.00 61.25 109 LEU A N 1
ATOM 909 C CA . LEU A 1 109 ? 20.008 26.996 -37.073 1.00 61.25 109 LEU A CA 1
ATOM 910 C C . LEU A 1 109 ? 21.172 27.954 -37.311 1.00 61.25 109 LEU A C 1
ATOM 912 O O . LEU A 1 109 ? 20.944 29.077 -37.743 1.00 61.25 109 LEU A O 1
ATOM 916 N N . THR A 1 110 ? 22.404 27.535 -37.017 1.00 52.03 110 THR A N 1
ATOM 917 C CA . THR A 1 110 ? 23.620 28.048 -37.688 1.00 52.03 110 THR A CA 1
ATOM 918 C C . THR A 1 110 ? 24.856 27.278 -37.219 1.00 52.03 110 THR A C 1
ATOM 920 O O . THR A 1 110 ? 25.608 27.730 -36.368 1.00 52.03 110 THR A O 1
ATOM 923 N N . VAL A 1 111 ? 25.067 26.087 -37.777 1.00 45.16 111 VAL A N 1
ATOM 924 C CA . VAL A 1 111 ? 26.424 25.592 -38.049 1.00 45.16 111 VAL A CA 1
ATOM 925 C C . VAL A 1 111 ? 26.339 24.955 -39.432 1.00 45.16 111 VAL A C 1
ATOM 927 O O . VAL A 1 111 ? 25.840 23.839 -39.569 1.00 45.16 111 VAL A O 1
ATOM 930 N N . ALA A 1 112 ? 26.689 25.737 -40.449 1.00 37.25 112 ALA A N 1
ATOM 931 C CA . ALA A 1 112 ? 26.955 25.277 -41.805 1.00 37.25 112 ALA A CA 1
ATOM 932 C C . ALA A 1 112 ? 28.443 25.503 -42.071 1.00 37.25 112 ALA A C 1
ATOM 934 O O . ALA A 1 112 ? 28.947 26.543 -41.583 1.00 37.25 112 ALA A O 1
#

Sequence (112 aa):
VKIKIKPFNKKTWLTTGIKTSCRNKRLLKIFINKTDNQVLKENYKKYEKLLKRTVIASKKIQNIKRIRKADNIMKATWHLIKEKTNKLQEKPKTNIKINLDNNLLDHPLTVA

Foldseek 3Di:
DDDPDDPPPPPPLCDPVLVVLVVVLVVLVVVCVVDVDPVSVVVSVVSVVVSVVSSVVSVVVVLVVQLVPDPDNVVSVVVVVCVVPVPDDPDPPQAPFDDDPNDTDRDPPDDD